Protein AF-A0ABC8L6D2-F1 (afdb_monomer_lite)

Secondary structure (DSSP, 8-state):
-GGGS-TT-EEEE-GGGS-HHIIIIIIIHHHGGGT-EEEE-SS-HHHHH-TTPPPP--PPP-PPPHHHHSS-HHHHHHHHHHHHHHTT--S-SS-EEEEE-GGGS-HHHHHHHHHTTEEEEEGGGHHHHHHHHHTT-HHHHHHTTSSSS--------------

Sequence (163 aa):
MSNNLCEEANIGVDPWCVSVDTANNRWRKAFTKKSQNIIPTTTDLVDEVWKSRPPSEMNPVLVHPLEFDGRSVSKKLTNLRAKLKQESVRVTADSAFLYVDKKKVSSETSEYFKGLGVEVKEYTDVISDVALLASEQLFSSFSSKSEATKDMEIDSDQTDRLC

Organism: Eruca vesicaria subsp. sativa (NCBI:txid29727)

InterPro domains:
  IPR029149 Creatinase/Aminopeptidase P/Spt16, N-terminal [G3DSA:3.40.350.10] (1-50)
  IPR029149 Creatinase/Aminopeptidase P/Spt16, N-terminal [G3DSA:3.40.350.10] (51-90)
  IPR029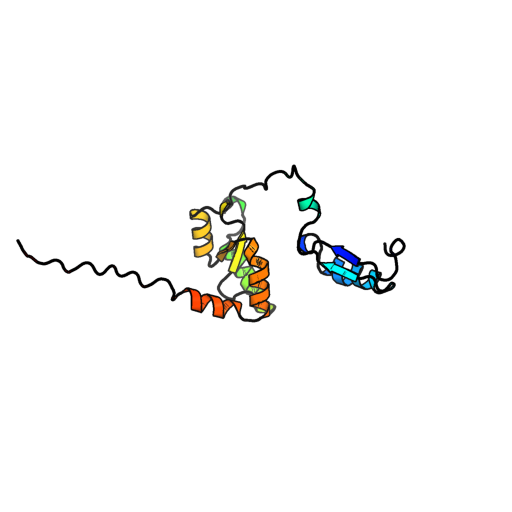149 Creatinase/Aminopeptidase P/Spt16, N-terminal [G3DSA:3.40.350.10] (91-159)
  IPR050422 Xaa-Pro aminopeptidase P [PTHR43763] (1-90)

Structure (mmCIF, N/CA/C/O backbone):
data_AF-A0ABC8L6D2-F1
#
_entry.id   AF-A0ABC8L6D2-F1
#
loop_
_atom_site.group_PDB
_atom_site.id
_atom_site.type_symbol
_atom_site.label_atom_id
_atom_site.label_alt_id
_atom_site.label_comp_id
_atom_site.label_asym_id
_atom_site.label_entity_id
_atom_site.label_seq_id
_atom_site.pdbx_PDB_ins_code
_atom_site.Cartn_x
_atom_site.Cartn_y
_atom_site.Cartn_z
_atom_site.occupancy
_atom_site.B_iso_or_equiv
_atom_site.auth_seq_id
_atom_site.auth_comp_id
_atom_site.auth_asym_id
_atom_site.auth_atom_id
_atom_site.pdbx_PDB_model_num
ATOM 1 N N . MET A 1 1 ? 19.190 -13.299 -17.993 1.00 51.75 1 MET A N 1
ATOM 2 C CA . MET A 1 1 ? 18.146 -12.327 -18.393 1.00 51.75 1 MET A CA 1
ATOM 3 C C . MET A 1 1 ? 18.717 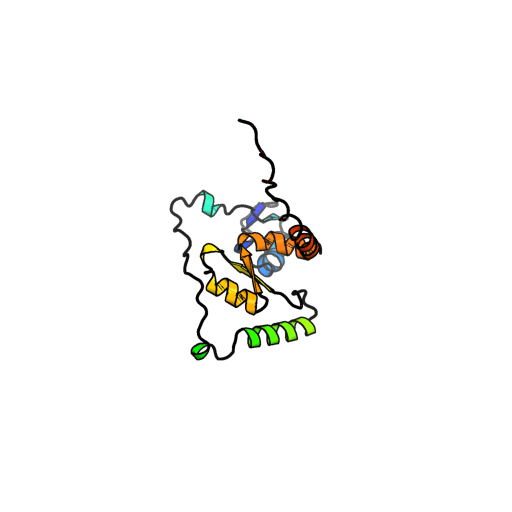-11.101 -19.112 1.00 51.75 1 MET A C 1
ATOM 5 O O . MET A 1 1 ? 18.053 -10.609 -20.002 1.00 51.75 1 MET A O 1
ATOM 9 N N . SER A 1 2 ? 19.942 -10.643 -18.832 1.00 62.34 2 SER A N 1
ATOM 10 C CA . SER A 1 2 ? 20.543 -9.454 -19.475 1.00 62.34 2 SER A CA 1
ATOM 11 C C . SER A 1 2 ? 21.183 -9.687 -20.857 1.00 62.34 2 SER A C 1
ATOM 13 O O . SER A 1 2 ? 21.650 -8.748 -21.500 1.00 62.34 2 SER A O 1
ATOM 15 N N . ASN A 1 3 ? 21.232 -10.927 -21.350 1.00 73.19 3 ASN A N 1
ATOM 16 C CA . ASN A 1 3 ? 21.975 -11.249 -22.576 1.00 73.19 3 ASN A CA 1
ATOM 17 C C . ASN A 1 3 ? 21.267 -10.810 -23.865 1.00 73.19 3 ASN A C 1
ATOM 19 O O . ASN A 1 3 ? 21.949 -10.605 -24.859 1.00 73.19 3 ASN A O 1
ATOM 23 N N . ASN A 1 4 ? 19.950 -10.601 -23.815 1.00 80.12 4 ASN A N 1
ATOM 24 C CA . ASN A 1 4 ? 19.120 -10.311 -24.990 1.00 80.12 4 ASN A CA 1
ATOM 25 C C . ASN A 1 4 ? 18.883 -8.810 -25.224 1.00 80.12 4 ASN A C 1
ATOM 27 O O . ASN A 1 4 ? 18.165 -8.443 -26.145 1.00 80.12 4 ASN A O 1
ATOM 31 N N . LEU A 1 5 ? 19.431 -7.951 -24.365 1.00 80.44 5 LEU A N 1
ATOM 32 C CA . LEU A 1 5 ? 19.230 -6.506 -24.402 1.00 80.44 5 LEU A CA 1
ATOM 33 C C . LEU A 1 5 ? 20.533 -5.807 -24.801 1.00 80.44 5 LEU A C 1
ATOM 35 O O . LEU A 1 5 ? 21.615 -6.233 -24.372 1.00 80.44 5 LEU A O 1
ATOM 39 N N . CYS A 1 6 ? 20.404 -4.735 -25.587 1.00 76.88 6 CYS A N 1
ATOM 40 C CA . CYS A 1 6 ? 21.510 -3.856 -25.963 1.00 76.88 6 CYS A CA 1
ATOM 41 C C . CYS A 1 6 ? 22.143 -3.189 -24.737 1.00 76.88 6 CYS A C 1
ATOM 43 O O . CYS A 1 6 ? 21.520 -3.070 -23.676 1.00 76.88 6 CYS A O 1
ATOM 45 N N . GLU A 1 7 ? 23.391 -2.763 -24.891 1.00 78.69 7 GLU A N 1
ATOM 46 C CA . GLU A 1 7 ? 24.059 -1.904 -23.915 1.00 78.69 7 GLU A CA 1
ATOM 47 C C . GLU A 1 7 ? 23.257 -0.600 -23.764 1.00 78.69 7 GLU A C 1
ATOM 49 O O . GLU A 1 7 ? 22.666 -0.122 -24.731 1.00 78.69 7 GLU A O 1
ATOM 54 N N . GLU A 1 8 ? 23.137 -0.104 -22.529 1.00 82.00 8 GLU A N 1
ATOM 55 C CA . GLU A 1 8 ? 22.359 1.105 -22.181 1.00 82.00 8 GLU A CA 1
ATOM 56 C C . GLU A 1 8 ? 20.832 1.039 -22.396 1.00 82.00 8 GLU A C 1
ATOM 58 O O . GLU A 1 8 ? 20.139 2.053 -22.312 1.00 82.00 8 GLU A O 1
ATOM 63 N N . ALA A 1 9 ? 20.259 -0.150 -22.610 1.00 85.88 9 ALA A N 1
ATOM 64 C CA . ALA A 1 9 ? 18.811 -0.293 -22.763 1.00 85.88 9 ALA A CA 1
ATOM 65 C C . ALA A 1 9 ? 18.026 0.164 -21.515 1.00 85.88 9 ALA A C 1
ATOM 67 O O . ALA A 1 9 ? 18.386 -0.157 -20.376 1.00 85.88 9 ALA A O 1
ATOM 68 N N . ASN A 1 10 ? 16.906 0.852 -21.757 1.00 87.81 10 ASN A N 1
ATOM 69 C CA . ASN A 1 10 ? 15.951 1.272 -20.736 1.00 87.81 10 ASN A CA 1
ATOM 70 C C . ASN A 1 10 ? 14.877 0.199 -20.534 1.00 87.81 10 ASN A C 1
ATOM 72 O O . ASN A 1 10 ? 14.219 -0.227 -21.482 1.00 87.81 10 ASN A O 1
ATOM 76 N N . ILE A 1 11 ? 14.687 -0.219 -19.287 1.00 87.00 11 ILE A N 1
ATOM 77 C CA . ILE A 1 11 ? 13.745 -1.262 -18.889 1.00 87.00 11 ILE A CA 1
ATOM 78 C C . ILE A 1 11 ? 12.698 -0.611 -17.987 1.00 87.00 11 ILE A C 1
ATOM 80 O O . ILE A 1 11 ? 12.989 -0.287 -16.835 1.00 87.00 11 ILE A O 1
ATOM 84 N N . GLY A 1 12 ? 11.496 -0.400 -18.524 1.00 87.56 12 GLY A N 1
ATOM 85 C CA . GLY A 1 12 ? 10.347 0.093 -17.766 1.00 87.56 12 GLY A CA 1
ATOM 86 C C . GLY A 1 12 ? 9.798 -0.986 -16.835 1.00 87.56 12 GLY A C 1
ATOM 87 O O . GLY A 1 12 ? 9.628 -2.132 -17.253 1.00 87.56 12 GLY A O 1
ATOM 88 N N . VAL A 1 13 ? 9.544 -0.637 -15.577 1.00 87.75 13 VAL A N 1
ATOM 89 C CA . VAL A 1 13 ? 9.004 -1.551 -14.563 1.00 87.75 13 VAL A CA 1
ATOM 90 C C . VAL A 1 13 ? 7.927 -0.836 -13.763 1.00 87.75 13 VAL A C 1
ATOM 92 O O . VAL A 1 13 ? 8.199 0.239 -13.229 1.00 87.75 13 VAL A O 1
ATOM 95 N N . ASP A 1 14 ? 6.768 -1.477 -13.599 1.00 87.88 14 ASP A N 1
ATOM 96 C CA . ASP A 1 14 ? 5.760 -1.034 -12.636 1.00 87.88 14 ASP A CA 1
ATOM 97 C C . ASP A 1 14 ? 6.254 -1.260 -11.189 1.00 87.88 14 ASP A C 1
ATOM 99 O O . ASP A 1 14 ? 6.444 -2.414 -10.774 1.00 87.88 14 ASP A O 1
ATOM 103 N N . PRO A 1 15 ? 6.464 -0.187 -10.401 1.00 85.75 15 PRO A N 1
ATOM 104 C CA . PRO A 1 15 ? 6.915 -0.288 -9.017 1.00 85.75 15 PRO A CA 1
ATOM 105 C C . PRO A 1 15 ? 5.924 -1.001 -8.092 1.00 85.75 15 PRO A C 1
ATOM 107 O O . PRO A 1 15 ? 6.347 -1.551 -7.076 1.00 85.75 15 PRO A O 1
ATOM 110 N N . TRP A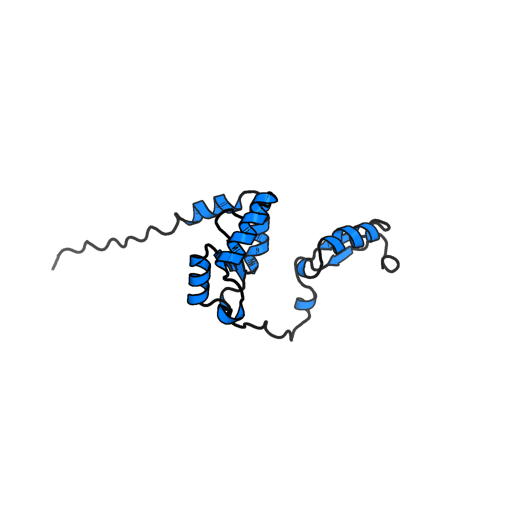 1 16 ? 4.628 -1.011 -8.419 1.00 85.50 16 TRP A N 1
ATOM 111 C CA . TRP A 1 16 ? 3.600 -1.653 -7.594 1.00 85.50 16 TRP A CA 1
ATOM 112 C C . TRP A 1 16 ? 3.615 -3.178 -7.703 1.00 85.50 16 TRP A C 1
ATOM 114 O O . TRP A 1 16 ? 3.216 -3.870 -6.766 1.00 85.50 16 TRP A O 1
ATOM 124 N N . CYS A 1 17 ? 4.122 -3.712 -8.814 1.00 85.81 17 CYS A N 1
ATOM 125 C CA . CYS A 1 17 ? 4.145 -5.147 -9.090 1.00 85.81 17 CYS A CA 1
ATOM 126 C C . CYS A 1 17 ? 5.472 -5.833 -8.727 1.00 85.81 17 CYS A C 1
ATOM 128 O O . CYS A 1 17 ? 5.614 -7.045 -8.915 1.00 85.81 17 CYS A O 1
ATOM 130 N N . VAL A 1 18 ? 6.467 -5.094 -8.220 1.00 87.12 18 VAL A N 1
ATOM 131 C CA . VAL A 1 18 ? 7.818 -5.624 -7.984 1.00 87.12 18 VAL A CA 1
ATOM 132 C C . VAL A 1 18 ? 8.313 -5.306 -6.579 1.00 87.12 18 VAL A C 1
ATOM 134 O O . VAL A 1 18 ? 8.323 -4.164 -6.134 1.00 87.12 18 VAL A O 1
ATOM 137 N N . SER A 1 19 ? 8.812 -6.330 -5.881 1.00 88.88 19 SER A N 1
ATOM 138 C CA . SER A 1 19 ? 9.440 -6.138 -4.571 1.00 88.88 19 SER A CA 1
ATOM 139 C C . SER A 1 19 ? 10.729 -5.312 -4.657 1.00 88.88 19 SER A C 1
ATOM 141 O O . SER A 1 19 ? 11.551 -5.485 -5.564 1.00 88.88 19 SER A O 1
ATOM 143 N N . VAL A 1 20 ? 10.954 -4.479 -3.638 1.00 87.56 20 VAL A N 1
ATOM 144 C CA . VAL A 1 20 ? 12.165 -3.652 -3.503 1.00 87.56 20 VAL A CA 1
ATOM 145 C C . VAL A 1 20 ? 13.437 -4.503 -3.546 1.00 87.56 20 VAL A C 1
ATOM 147 O O . VAL A 1 20 ? 14.414 -4.121 -4.189 1.00 87.56 20 VAL A O 1
ATOM 150 N N . ASP A 1 21 ? 13.422 -5.678 -2.911 1.00 87.75 21 ASP A N 1
ATOM 151 C CA . ASP A 1 21 ? 14.558 -6.601 -2.925 1.00 87.75 21 ASP A CA 1
ATOM 152 C C . ASP A 1 21 ? 14.867 -7.099 -4.342 1.00 87.75 21 ASP A C 1
ATOM 154 O O . ASP A 1 21 ? 16.006 -7.020 -4.798 1.00 87.75 21 ASP A O 1
ATOM 158 N N . THR A 1 22 ? 13.853 -7.527 -5.096 1.00 88.19 22 THR A N 1
ATOM 159 C CA . THR A 1 22 ? 14.065 -8.001 -6.469 1.00 88.19 22 THR A CA 1
ATOM 160 C C . THR A 1 22 ? 14.610 -6.884 -7.360 1.00 88.19 22 THR A C 1
ATOM 162 O O . THR A 1 22 ? 15.617 -7.083 -8.048 1.00 88.19 22 THR A O 1
ATOM 165 N N . ALA A 1 23 ? 14.007 -5.695 -7.309 1.00 85.94 23 ALA A N 1
ATOM 166 C CA . ALA A 1 23 ? 14.444 -4.557 -8.110 1.00 85.9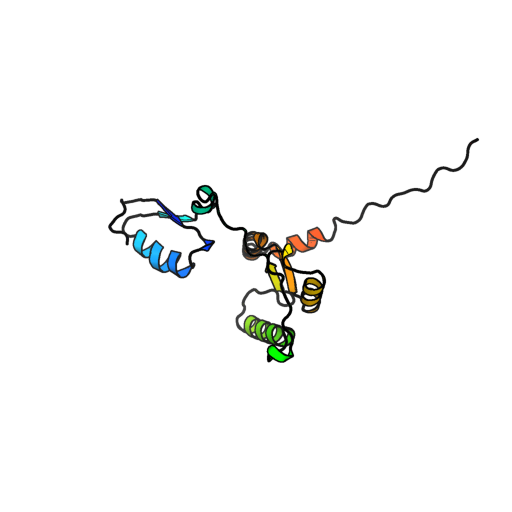4 23 ALA A CA 1
ATOM 167 C C . ALA A 1 23 ? 15.893 -4.144 -7.781 1.00 85.94 23 ALA A C 1
ATOM 169 O O . ALA A 1 23 ? 16.726 -3.986 -8.679 1.00 85.94 23 ALA A O 1
ATOM 170 N N . ASN A 1 24 ? 16.229 -4.029 -6.493 1.00 84.88 24 ASN A N 1
ATOM 171 C CA . ASN A 1 24 ? 17.520 -3.500 -6.054 1.00 84.88 24 ASN A CA 1
ATOM 172 C C . ASN A 1 24 ? 18.626 -4.564 -6.009 1.00 84.88 24 ASN A C 1
ATOM 174 O O . ASN A 1 24 ? 19.739 -4.323 -6.478 1.00 84.88 24 ASN A O 1
ATOM 178 N N . ASN A 1 25 ? 18.357 -5.742 -5.448 1.00 85.06 25 ASN A N 1
ATOM 179 C CA . ASN A 1 25 ? 19.378 -6.765 -5.237 1.00 85.06 25 ASN A CA 1
ATOM 180 C C . ASN A 1 25 ? 19.562 -7.690 -6.429 1.00 85.06 25 ASN A C 1
ATOM 182 O O . ASN A 1 25 ? 20.690 -8.116 -6.679 1.00 85.06 25 ASN A O 1
ATOM 186 N N . ARG A 1 26 ? 18.500 -7.995 -7.176 1.00 85.56 26 ARG A N 1
ATOM 187 C CA . ARG A 1 26 ? 18.593 -8.919 -8.308 1.00 85.56 26 ARG A CA 1
ATOM 188 C C . ARG A 1 26 ? 18.789 -8.175 -9.617 1.00 85.56 26 ARG A C 1
ATOM 190 O O . ARG A 1 26 ? 19.735 -8.463 -10.347 1.00 85.56 26 ARG A O 1
ATOM 197 N N . TRP A 1 27 ? 17.905 -7.234 -9.922 1.00 87.12 27 TRP A N 1
ATOM 198 C CA . TRP A 1 27 ? 17.874 -6.606 -11.239 1.00 87.12 27 TRP A CA 1
ATOM 199 C C . TRP A 1 27 ? 18.935 -5.534 -11.384 1.00 87.12 27 TRP A C 1
ATOM 201 O O . TRP A 1 27 ? 19.749 -5.643 -12.298 1.00 87.12 27 TRP A O 1
ATOM 211 N N . ARG A 1 28 ? 19.017 -4.569 -10.459 1.00 84.31 28 ARG A N 1
ATOM 212 C CA . ARG A 1 28 ? 20.027 -3.507 -10.555 1.00 84.31 28 ARG A CA 1
ATOM 213 C C . ARG A 1 28 ? 21.436 -4.097 -10.681 1.00 84.31 28 ARG A C 1
ATOM 215 O O . ARG A 1 28 ? 22.125 -3.780 -11.639 1.00 84.31 28 ARG A O 1
ATOM 222 N N . LYS A 1 29 ? 21.811 -5.071 -9.840 1.00 84.19 29 LYS A N 1
ATOM 223 C CA . LYS A 1 29 ? 23.120 -5.760 -9.930 1.00 84.19 29 LYS A CA 1
ATOM 224 C C . LYS A 1 29 ? 23.340 -6.509 -11.252 1.00 84.19 29 LYS A C 1
ATOM 226 O O . LYS A 1 29 ? 24.462 -6.549 -11.754 1.00 84.19 29 LYS A O 1
ATOM 231 N N . ALA A 1 30 ? 22.303 -7.135 -11.808 1.00 83.94 30 ALA A N 1
ATOM 232 C CA . ALA A 1 30 ? 22.409 -7.874 -13.067 1.00 83.94 30 ALA A CA 1
ATOM 233 C C . ALA A 1 30 ? 22.550 -6.949 -14.287 1.00 83.94 30 ALA A C 1
ATOM 235 O O . ALA A 1 30 ? 23.234 -7.312 -15.246 1.00 83.94 30 ALA A O 1
ATOM 236 N N . PHE A 1 31 ? 21.928 -5.772 -14.234 1.00 82.00 31 PHE A N 1
ATOM 237 C CA . PHE A 1 31 ? 21.864 -4.804 -15.326 1.00 82.00 31 PHE A CA 1
ATOM 238 C C . PHE A 1 31 ? 23.005 -3.771 -15.297 1.00 82.00 31 PHE A C 1
ATOM 240 O O . PHE A 1 31 ? 23.433 -3.320 -16.359 1.00 82.00 31 PHE A O 1
ATOM 247 N N . THR A 1 32 ? 23.632 -3.518 -14.137 1.00 79.31 32 THR A N 1
ATOM 248 C CA . THR A 1 32 ? 24.861 -2.700 -14.038 1.00 79.31 32 THR A CA 1
ATOM 249 C C . THR A 1 32 ? 26.010 -3.249 -14.892 1.00 79.31 32 THR A C 1
ATOM 251 O O . THR A 1 32 ? 26.819 -2.480 -15.393 1.00 79.31 32 THR A O 1
ATOM 254 N N . LYS A 1 33 ? 26.069 -4.569 -15.129 1.00 79.19 33 LYS A N 1
ATOM 255 C CA . LYS A 1 33 ? 27.121 -5.199 -15.953 1.00 79.19 33 LYS A CA 1
ATOM 256 C C . LYS A 1 33 ? 27.122 -4.755 -17.421 1.00 79.19 33 LYS A C 1
ATOM 258 O O . LYS A 1 33 ? 28.128 -4.944 -18.090 1.00 79.19 33 LYS A O 1
ATOM 263 N N . LYS A 1 34 ? 26.002 -4.225 -17.920 1.00 80.62 34 LYS A N 1
ATOM 264 C CA . LYS A 1 34 ? 25.819 -3.767 -19.308 1.00 80.62 34 LYS A CA 1
ATOM 265 C C . LYS A 1 34 ? 25.358 -2.304 -19.386 1.00 80.62 34 LYS A C 1
ATOM 267 O O . LYS A 1 34 ? 24.771 -1.900 -20.388 1.00 80.62 34 LYS A O 1
ATOM 272 N N . SER A 1 35 ? 25.539 -1.547 -18.300 1.00 80.12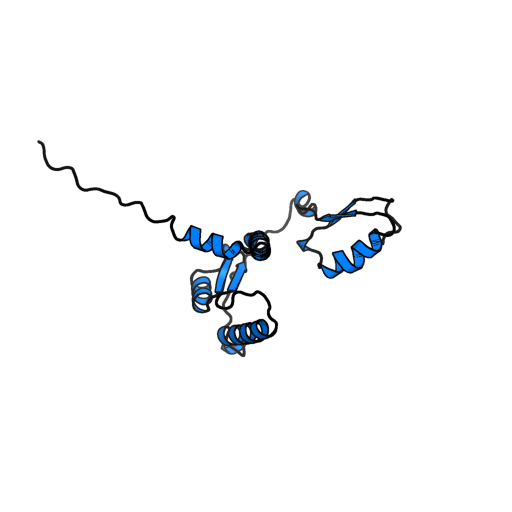 35 SER A N 1
ATOM 273 C CA . SER A 1 35 ? 25.055 -0.164 -18.165 1.00 80.12 35 SER A CA 1
ATOM 274 C C . SER A 1 35 ? 23.553 0.005 -18.448 1.00 80.12 35 SER A C 1
ATOM 276 O O . SER A 1 35 ? 23.117 1.055 -18.898 1.00 80.12 35 SER A O 1
ATOM 278 N N . GLN A 1 36 ? 22.747 -1.033 -18.210 1.00 82.56 36 GLN A N 1
ATOM 279 C CA . GLN A 1 36 ? 21.308 -1.022 -18.485 1.00 82.56 36 GLN A CA 1
ATOM 280 C C . GLN A 1 36 ? 20.540 -0.336 -17.350 1.00 82.56 36 GLN A C 1
ATOM 282 O O . GLN A 1 36 ? 20.827 -0.559 -16.169 1.00 82.56 36 GLN A O 1
ATOM 287 N N . ASN A 1 37 ? 19.536 0.463 -17.712 1.00 83.00 37 ASN A N 1
ATOM 288 C CA . ASN A 1 37 ? 18.803 1.323 -16.787 1.00 83.00 37 ASN A CA 1
ATOM 289 C C . ASN A 1 37 ? 17.416 0.754 -16.489 1.00 83.00 37 ASN A C 1
ATOM 291 O O . ASN A 1 37 ? 16.627 0.502 -17.396 1.00 83.00 37 ASN A O 1
ATOM 295 N N . ILE A 1 38 ? 17.096 0.589 -15.205 1.00 85.50 38 ILE A N 1
ATOM 296 C CA . ILE A 1 38 ? 15.739 0.257 -14.760 1.00 85.50 38 ILE A CA 1
ATOM 297 C C . ILE A 1 38 ? 15.024 1.564 -14.450 1.00 85.50 38 ILE A C 1
ATOM 299 O O . ILE A 1 38 ? 15.456 2.302 -13.562 1.00 85.50 38 ILE A O 1
ATOM 303 N N . ILE A 1 39 ? 13.934 1.824 -15.161 1.00 86.69 39 ILE A N 1
ATOM 304 C CA . ILE A 1 39 ? 13.136 3.034 -15.009 1.00 86.69 39 ILE A CA 1
ATOM 305 C C . ILE A 1 39 ? 11.797 2.644 -14.374 1.00 86.69 39 ILE A C 1
ATOM 307 O O . ILE A 1 39 ? 11.062 1.850 -14.967 1.00 86.69 39 ILE A O 1
ATOM 311 N N . PRO A 1 40 ? 11.464 3.169 -13.181 1.00 84.50 40 PRO A N 1
ATOM 312 C CA . PRO A 1 40 ? 10.127 3.009 -12.633 1.00 84.50 40 PRO A CA 1
ATOM 313 C C . PRO A 1 40 ? 9.134 3.770 -13.515 1.00 84.50 40 PRO A C 1
ATOM 315 O O . PRO A 1 40 ? 9.299 4.967 -13.757 1.00 84.50 40 PRO A O 1
ATOM 318 N N . THR A 1 41 ? 8.118 3.078 -14.017 1.00 83.25 41 THR A N 1
ATOM 319 C CA . THR A 1 41 ? 7.048 3.697 -14.804 1.00 83.25 41 THR A CA 1
ATOM 320 C C . THR A 1 41 ? 6.024 4.340 -13.882 1.00 83.25 41 THR A C 1
ATOM 322 O O . THR A 1 41 ? 5.626 3.755 -12.878 1.00 83.25 41 THR A O 1
ATOM 325 N N . THR A 1 42 ? 5.588 5.552 -14.222 1.00 79.44 42 THR A N 1
ATOM 326 C CA . THR A 1 42 ? 4.553 6.265 -13.458 1.00 79.44 42 THR A CA 1
ATOM 327 C C . THR A 1 42 ? 3.137 5.826 -13.822 1.00 79.44 42 THR A C 1
ATOM 329 O O . THR A 1 42 ? 2.234 5.986 -13.008 1.00 79.44 42 THR A O 1
ATOM 332 N N . THR A 1 43 ? 2.940 5.297 -15.032 1.00 80.69 43 THR A N 1
ATOM 333 C CA . THR A 1 43 ? 1.666 4.759 -15.522 1.00 80.69 43 THR A CA 1
ATOM 334 C C . THR A 1 43 ? 1.807 3.269 -15.817 1.00 80.69 43 THR A C 1
ATOM 336 O O . THR A 1 43 ? 2.872 2.813 -16.246 1.00 80.69 43 THR A O 1
ATOM 339 N N . ASP A 1 44 ? 0.743 2.504 -15.566 1.00 83.00 44 ASP A N 1
ATOM 340 C CA . ASP A 1 44 ? 0.667 1.113 -16.007 1.00 83.00 44 ASP A CA 1
ATOM 341 C C . ASP A 1 44 ? 0.368 1.089 -17.512 1.00 83.00 44 ASP A C 1
ATOM 343 O O . ASP A 1 44 ? -0.723 1.435 -17.967 1.00 83.00 44 ASP A O 1
ATOM 347 N N . LEU A 1 45 ? 1.366 0.686 -18.295 1.00 85.81 45 LEU A N 1
ATOM 348 C CA . LEU A 1 45 ? 1.273 0.620 -19.753 1.00 85.81 45 LEU A CA 1
ATOM 349 C C . LEU A 1 45 ? 0.280 -0.449 -20.229 1.00 85.81 45 LEU A C 1
ATOM 351 O O . LEU A 1 45 ? -0.229 -0.364 -21.346 1.00 85.81 45 LEU A O 1
ATOM 355 N N . VAL A 1 46 ? 0.008 -1.468 -19.410 1.00 84.44 46 VAL A N 1
ATOM 356 C CA . VAL A 1 46 ? -0.972 -2.509 -19.735 1.00 84.44 46 VAL A CA 1
ATOM 357 C C . VAL A 1 46 ? -2.379 -1.928 -19.671 1.00 84.44 46 VAL A C 1
ATOM 359 O O . VAL A 1 46 ? -3.197 -2.209 -20.548 1.00 84.44 46 VAL A O 1
ATOM 362 N N . ASP A 1 47 ? -2.644 -1.064 -18.694 1.00 84.56 47 ASP A N 1
ATOM 363 C CA . ASP A 1 47 ? -3.943 -0.414 -18.530 1.00 84.56 47 ASP A CA 1
ATOM 364 C C . ASP A 1 47 ? -4.309 0.487 -19.714 1.00 84.56 47 ASP A C 1
ATOM 366 O O . ASP A 1 47 ? -5.478 0.550 -20.097 1.00 84.56 47 ASP A O 1
ATOM 370 N N . GLU A 1 48 ? -3.325 1.122 -20.357 1.00 85.38 48 GLU A N 1
ATOM 371 C CA . GLU A 1 48 ? -3.552 1.962 -21.543 1.00 85.38 48 GLU A CA 1
ATOM 372 C C . GLU A 1 48 ? -4.084 1.163 -22.743 1.00 85.38 48 GLU A C 1
ATOM 374 O O . GLU A 1 48 ? -4.887 1.660 -23.539 1.00 85.38 48 GLU A O 1
ATOM 379 N N . VAL A 1 49 ? -3.656 -0.093 -22.881 1.00 90.19 49 VAL A N 1
ATOM 380 C CA . VAL A 1 49 ? -4.053 -0.960 -23.998 1.00 90.19 49 VAL A CA 1
ATOM 381 C C . VAL A 1 49 ? -5.218 -1.890 -23.645 1.00 90.19 49 VAL A C 1
ATOM 383 O O . VAL A 1 49 ? -5.888 -2.410 -24.545 1.00 90.19 49 VAL A O 1
ATOM 386 N N . TRP A 1 50 ? -5.517 -2.082 -22.357 1.00 87.25 50 TRP A N 1
ATOM 387 C CA . TRP A 1 50 ? -6.531 -3.021 -21.878 1.00 87.25 50 TRP A CA 1
ATOM 388 C C . TRP A 1 50 ? -7.941 -2.415 -21.822 1.00 87.25 50 TRP A C 1
ATOM 390 O O . TRP A 1 50 ? -8.510 -2.129 -20.771 1.00 87.25 50 TRP A O 1
ATOM 400 N N . LYS A 1 51 ? -8.572 -2.312 -22.994 1.00 87.19 51 LYS A N 1
ATOM 401 C CA . LYS A 1 51 ? -9.906 -1.698 -23.166 1.00 87.19 51 LYS A CA 1
ATOM 402 C C . LYS A 1 51 ? -11.063 -2.410 -22.449 1.00 87.19 51 LYS A C 1
ATOM 404 O O . LYS A 1 51 ? -12.088 -1.789 -22.199 1.00 87.19 51 LYS A O 1
ATOM 409 N N . SER A 1 52 ? -10.935 -3.706 -22.158 1.00 89.88 52 SER A N 1
ATOM 410 C CA . SER A 1 52 ? -11.986 -4.538 -21.548 1.00 89.88 52 SER A CA 1
ATOM 411 C C . SER A 1 52 ? -11.603 -5.042 -20.152 1.00 89.88 52 SER A C 1
ATOM 413 O O . SER A 1 52 ? -11.895 -6.190 -19.804 1.00 89.88 52 SER A O 1
ATOM 415 N N . ARG A 1 53 ? -10.887 -4.223 -19.374 1.00 88.25 53 ARG A N 1
ATOM 416 C CA . ARG A 1 53 ? -10.511 -4.558 -17.999 1.00 88.25 53 ARG A CA 1
ATOM 417 C C . ARG A 1 53 ? -11.772 -4.686 -17.126 1.00 88.25 53 ARG A C 1
ATOM 419 O O . ARG A 1 53 ? -12.579 -3.755 -17.105 1.00 88.25 53 ARG A O 1
ATOM 426 N N . PRO A 1 54 ? -11.968 -5.808 -16.409 1.00 88.44 54 PRO A N 1
ATOM 427 C CA . PRO A 1 54 ? -13.069 -5.937 -15.464 1.00 88.44 54 PRO A CA 1
ATOM 428 C C . PRO A 1 54 ? -12.981 -4.866 -14.368 1.00 88.44 54 PRO A C 1
ATOM 430 O O . PRO A 1 54 ? -11.872 -4.515 -13.954 1.00 88.44 54 PRO A O 1
ATOM 433 N N . PRO A 1 55 ? -14.118 -4.355 -13.870 1.00 82.88 55 PRO A N 1
ATOM 434 C CA . PRO A 1 55 ? -14.101 -3.439 -12.742 1.00 82.88 55 PRO A CA 1
ATOM 435 C C . PRO A 1 55 ? -13.528 -4.140 -11.508 1.00 82.88 55 PRO A C 1
ATOM 437 O O . PRO A 1 55 ? -13.771 -5.327 -11.283 1.00 82.88 55 PRO A O 1
ATOM 440 N N . SER A 1 56 ? -12.785 -3.393 -10.695 1.00 80.44 56 SER A N 1
ATOM 441 C CA . SER A 1 56 ? -12.270 -3.893 -9.423 1.00 80.44 56 SER A CA 1
ATOM 442 C C . SER A 1 56 ? -13.407 -4.398 -8.536 1.00 80.44 56 SER A C 1
ATOM 444 O O . SER A 1 56 ? -14.441 -3.742 -8.404 1.00 80.44 56 SER A O 1
ATOM 446 N N . GLU A 1 57 ? -13.200 -5.538 -7.879 1.00 79.19 57 GLU A N 1
ATOM 447 C CA . GLU A 1 57 ? -14.177 -6.074 -6.934 1.00 79.19 57 GLU A CA 1
ATOM 448 C C . GLU A 1 57 ? -14.304 -5.152 -5.709 1.00 79.19 57 GLU A C 1
ATOM 450 O O . GLU A 1 57 ? -13.365 -4.958 -4.925 1.00 79.19 57 GLU A O 1
ATOM 455 N N . MET A 1 58 ? -15.489 -4.567 -5.544 1.00 76.44 58 MET A N 1
ATOM 456 C CA . MET A 1 58 ? -15.834 -3.626 -4.473 1.00 76.44 58 MET A CA 1
ATOM 457 C C . MET A 1 58 ? -16.597 -4.327 -3.349 1.00 76.44 58 MET A C 1
ATOM 459 O O . MET A 1 58 ? -17.690 -3.912 -2.972 1.00 76.44 58 MET A O 1
ATOM 463 N N . ASN A 1 59 ? -16.031 -5.413 -2.822 1.00 83.44 59 ASN A N 1
ATOM 464 C CA . ASN A 1 59 ? -16.633 -6.107 -1.687 1.00 83.44 59 ASN A CA 1
ATOM 465 C C . ASN A 1 59 ? -16.516 -5.240 -0.418 1.00 83.44 59 ASN A C 1
ATOM 467 O O . ASN A 1 59 ? -15.434 -4.694 -0.164 1.00 83.44 59 ASN A O 1
ATOM 471 N N . PRO A 1 60 ? -17.599 -5.094 0.367 1.00 84.25 60 PRO A N 1
ATOM 472 C CA . PRO A 1 60 ? -17.579 -4.289 1.578 1.00 84.25 60 PRO A CA 1
ATOM 473 C C . PRO A 1 60 ? -16.667 -4.917 2.632 1.00 84.25 60 PRO A C 1
ATOM 475 O O . PRO A 1 60 ? -16.558 -6.140 2.749 1.00 84.25 60 PRO A O 1
ATOM 478 N N . VAL A 1 61 ? -16.025 -4.065 3.422 1.00 85.38 61 VAL A N 1
ATOM 479 C CA . VAL A 1 61 ? -15.242 -4.491 4.580 1.00 85.38 61 VAL A CA 1
ATOM 480 C C . VAL A 1 61 ? -16.209 -4.918 5.679 1.00 85.38 61 VAL A C 1
ATOM 482 O O . VAL A 1 61 ? -17.064 -4.141 6.095 1.00 85.38 61 VAL A O 1
ATOM 485 N N . LEU A 1 62 ? -16.059 -6.155 6.150 1.00 82.94 62 LEU A N 1
ATOM 486 C CA . LEU A 1 62 ? -16.848 -6.716 7.243 1.00 82.94 62 LEU A CA 1
ATOM 487 C C . LEU A 1 62 ? -15.945 -6.963 8.450 1.00 82.94 62 LEU A C 1
ATOM 489 O O . LEU A 1 62 ? -14.871 -7.556 8.323 1.00 82.94 62 LEU A O 1
ATOM 493 N N . VAL A 1 63 ? -16.387 -6.521 9.628 1.00 82.69 63 VAL A N 1
ATOM 494 C CA . VAL A 1 63 ? -15.715 -6.850 10.889 1.00 82.69 63 VAL A CA 1
ATOM 495 C C . VAL A 1 63 ? -16.004 -8.310 11.212 1.00 82.69 63 VAL A C 1
ATOM 497 O O . VAL A 1 63 ? -17.158 -8.720 11.322 1.00 82.69 63 VAL A O 1
ATOM 500 N N . HIS A 1 64 ? -14.947 -9.102 11.358 1.00 83.44 64 HIS A N 1
ATOM 501 C CA . HIS A 1 64 ? -15.096 -10.513 11.668 1.00 83.44 64 HIS A CA 1
ATOM 502 C C . HIS A 1 64 ? -15.473 -10.705 13.152 1.00 83.44 64 HIS A C 1
ATOM 504 O O . HIS A 1 64 ? -14.850 -10.082 14.021 1.00 83.44 64 HIS A O 1
ATOM 510 N N . PRO A 1 65 ? -16.489 -11.529 13.479 1.00 81.94 65 PRO A N 1
ATOM 511 C CA . PRO A 1 65 ? -16.899 -11.736 14.864 1.00 81.94 65 PRO A CA 1
ATOM 512 C C . PRO A 1 65 ? -15.800 -12.375 15.719 1.00 81.94 65 PRO A C 1
ATOM 514 O O . PRO A 1 65 ? -15.064 -13.258 15.274 1.00 81.94 65 PRO A O 1
ATOM 517 N N . LEU A 1 66 ? -15.744 -11.989 16.999 1.00 80.75 66 LEU A N 1
ATOM 518 C CA . LEU A 1 66 ? -14.737 -12.489 17.946 1.00 80.75 66 LEU A CA 1
ATOM 519 C C . LEU A 1 66 ? -14.780 -14.011 18.145 1.00 80.75 66 LEU A C 1
ATOM 521 O O . LEU A 1 66 ? -13.746 -14.604 18.451 1.00 80.75 66 LEU A O 1
ATOM 525 N N . GLU A 1 67 ? -15.946 -14.627 17.947 1.00 83.38 67 GLU A N 1
ATOM 526 C CA . GLU A 1 67 ? -16.176 -16.075 18.054 1.00 83.38 67 GLU A CA 1
ATOM 527 C C . GLU A 1 67 ? -15.262 -16.885 17.128 1.00 83.38 67 GLU A C 1
ATOM 529 O O . GLU A 1 67 ? -14.864 -17.999 17.464 1.00 83.38 67 GLU A O 1
ATOM 534 N N . PHE A 1 68 ? -14.863 -16.294 16.002 1.00 80.06 68 PHE A N 1
ATOM 535 C CA . PHE A 1 68 ? -14.022 -16.932 14.995 1.00 80.06 68 PHE A CA 1
ATOM 536 C C . PHE A 1 68 ? -12.579 -16.402 14.985 1.00 80.06 68 PHE A C 1
ATOM 538 O O . PHE A 1 68 ? -11.728 -16.939 14.280 1.00 80.06 68 PHE A O 1
ATOM 545 N N . ASP A 1 69 ? -12.280 -15.363 15.770 1.00 74.12 69 ASP A N 1
ATOM 546 C CA . ASP A 1 69 ? -11.044 -14.583 15.636 1.00 74.12 69 ASP A CA 1
ATOM 547 C C . ASP A 1 69 ? -9.948 -14.920 16.654 1.00 74.12 69 ASP A C 1
ATOM 549 O O . ASP A 1 69 ? -8.813 -14.444 16.528 1.00 74.12 69 ASP A O 1
ATOM 553 N N . GLY A 1 70 ? -10.252 -15.732 17.671 1.00 80.94 70 GLY A N 1
ATOM 554 C CA . GLY A 1 70 ? -9.325 -16.219 18.705 1.00 80.94 70 GLY A CA 1
ATOM 555 C C . GLY A 1 70 ? -8.718 -15.142 19.625 1.00 80.94 70 GLY A C 1
ATOM 556 O O . GLY A 1 70 ? -8.333 -15.436 20.758 1.00 80.94 70 GLY A O 1
ATOM 557 N N . ARG A 1 71 ? -8.611 -13.886 19.172 1.00 78.44 71 ARG A N 1
ATOM 558 C CA . ARG A 1 71 ? -8.142 -12.697 19.899 1.00 78.44 71 ARG A CA 1
ATOM 559 C C . ARG A 1 71 ? -8.751 -11.436 19.289 1.00 78.44 71 ARG A C 1
ATOM 561 O O . ARG A 1 71 ? -8.787 -11.299 18.070 1.00 78.44 71 ARG A O 1
ATOM 568 N N . SER A 1 72 ? -9.100 -10.469 20.137 1.00 83.69 72 SER A N 1
ATOM 569 C CA . SER A 1 72 ? -9.616 -9.170 19.694 1.00 83.69 72 SER A CA 1
ATOM 570 C C . SER A 1 72 ? -8.581 -8.321 18.949 1.00 83.69 72 SER A C 1
ATOM 572 O O . SER A 1 72 ? -7.370 -8.428 19.181 1.00 83.69 72 SER A O 1
ATOM 574 N N . VAL A 1 73 ? -9.074 -7.421 18.091 1.00 82.75 73 VAL A N 1
ATOM 575 C CA . VAL A 1 73 ? -8.256 -6.453 17.341 1.00 82.75 73 VAL A CA 1
ATOM 576 C C . VAL A 1 73 ? -7.439 -5.573 18.287 1.00 82.75 73 VAL A C 1
ATOM 578 O O . VAL A 1 73 ? -6.235 -5.425 18.087 1.00 82.75 73 VAL A O 1
ATOM 581 N N . SER A 1 74 ? -8.033 -5.090 19.384 1.00 80.25 74 SER A N 1
ATOM 582 C CA . SER A 1 74 ? -7.324 -4.301 20.401 1.00 80.25 74 SER A CA 1
ATOM 583 C C . SER A 1 74 ? -6.119 -5.057 20.968 1.00 80.25 74 SER A C 1
ATOM 585 O O . SER A 1 74 ? -5.038 -4.494 21.101 1.00 80.25 74 SER A O 1
ATOM 587 N N . LYS A 1 75 ? -6.256 -6.365 21.235 1.00 83.00 75 LYS A N 1
ATOM 588 C CA . LYS A 1 75 ? -5.155 -7.189 21.758 1.00 83.00 75 LYS A CA 1
ATOM 589 C C . LYS A 1 75 ? -4.048 -7.403 20.720 1.00 83.00 75 LYS A C 1
ATOM 591 O O . LYS A 1 75 ? -2.872 -7.408 21.088 1.00 83.00 75 LYS A O 1
ATOM 596 N N . LYS A 1 76 ? -4.405 -7.562 19.437 1.00 85.00 76 LYS A N 1
ATOM 597 C CA . LYS A 1 76 ? -3.445 -7.645 18.319 1.00 85.00 76 LYS A CA 1
ATOM 598 C C . LYS A 1 76 ? -2.681 -6.323 18.162 1.00 85.00 76 LYS A C 1
ATOM 600 O O . LYS A 1 76 ? -1.453 -6.346 18.115 1.00 85.00 76 LYS A O 1
ATOM 605 N N . LEU A 1 77 ? -3.383 -5.188 18.188 1.00 81.56 77 LEU A N 1
ATOM 606 C CA . LEU A 1 77 ? -2.790 -3.850 18.100 1.00 81.56 77 LEU A CA 1
ATOM 607 C C . LEU A 1 77 ? -1.860 -3.547 19.278 1.00 81.56 77 LEU A C 1
ATOM 609 O O . LEU A 1 77 ? -0.747 -3.079 19.058 1.00 81.56 77 LEU A O 1
ATOM 613 N N . THR A 1 78 ? -2.250 -3.870 20.514 1.00 82.38 78 THR A N 1
ATOM 614 C CA . THR A 1 78 ? -1.381 -3.673 21.687 1.00 82.38 78 THR A CA 1
ATOM 615 C C . THR A 1 78 ? -0.106 -4.512 21.597 1.00 82.38 78 THR A C 1
ATOM 617 O O . THR A 1 78 ? 0.976 -4.011 21.895 1.00 82.38 78 THR A O 1
ATOM 620 N N . ASN A 1 79 ? -0.198 -5.770 21.146 1.00 84.44 79 ASN A N 1
ATOM 621 C CA . ASN A 1 79 ? 0.982 -6.621 20.951 1.00 84.44 79 ASN A CA 1
ATOM 622 C C . ASN A 1 79 ? 1.911 -6.058 19.866 1.00 84.44 79 ASN A C 1
ATOM 624 O O . ASN A 1 79 ? 3.123 -5.997 20.065 1.00 84.44 79 ASN A O 1
ATOM 628 N N . LEU A 1 80 ? 1.334 -5.606 18.750 1.00 82.25 80 LEU A N 1
ATOM 629 C CA . LEU A 1 80 ? 2.076 -5.001 17.651 1.00 82.25 80 LEU A CA 1
ATOM 630 C C . LEU A 1 80 ? 2.790 -3.721 18.107 1.00 82.25 80 LEU A C 1
ATOM 632 O O . LEU A 1 80 ? 3.998 -3.604 17.928 1.00 82.25 80 LEU A O 1
ATOM 636 N N . ARG A 1 81 ? 2.079 -2.803 18.773 1.00 80.81 81 ARG A N 1
ATOM 637 C CA . ARG A 1 81 ? 2.657 -1.563 19.317 1.00 80.81 81 ARG A CA 1
ATOM 638 C C . ARG A 1 81 ? 3.765 -1.844 20.336 1.00 80.81 81 ARG A C 1
ATOM 640 O O . ARG A 1 81 ? 4.774 -1.148 20.331 1.00 80.81 81 ARG A O 1
ATOM 647 N N . ALA A 1 82 ? 3.619 -2.870 21.176 1.00 80.94 82 ALA A N 1
ATOM 648 C CA . ALA A 1 82 ? 4.657 -3.261 22.131 1.00 80.94 82 ALA A CA 1
ATOM 649 C C . ALA A 1 82 ? 5.941 -3.746 21.435 1.00 80.94 82 ALA A C 1
ATOM 651 O O . ALA A 1 82 ? 7.030 -3.313 21.805 1.00 80.94 82 ALA A O 1
ATOM 652 N N . LYS A 1 83 ? 5.819 -4.585 20.395 1.00 81.81 83 LYS A N 1
ATOM 653 C CA . LYS A 1 83 ? 6.968 -5.055 19.601 1.00 81.81 83 LYS A CA 1
ATOM 654 C C . LYS A 1 83 ? 7.634 -3.926 18.814 1.00 81.81 83 LYS A C 1
ATOM 656 O O . LYS A 1 83 ? 8.851 -3.818 18.810 1.00 81.81 83 LYS A O 1
ATOM 661 N N . LEU A 1 84 ? 6.846 -3.036 18.213 1.00 74.50 84 LEU A N 1
ATOM 662 C CA . LEU A 1 84 ? 7.377 -1.914 17.433 1.00 74.50 84 LEU A CA 1
ATOM 663 C C . LEU A 1 84 ? 8.108 -0.880 18.305 1.00 74.50 84 LEU A C 1
ATOM 665 O O . LEU A 1 84 ? 9.128 -0.347 17.876 1.00 74.50 84 LEU A O 1
ATOM 669 N N . LYS A 1 85 ? 7.643 -0.642 19.545 1.00 74.00 85 LYS A N 1
ATOM 670 C CA . LYS A 1 85 ? 8.366 0.186 20.531 1.00 74.00 85 LYS A CA 1
ATOM 671 C C . LYS A 1 85 ? 9.738 -0.397 20.873 1.00 74.00 85 LYS A C 1
ATOM 673 O O . LYS A 1 85 ? 10.678 0.362 21.079 1.00 74.00 85 LYS A O 1
ATOM 678 N N . GLN A 1 86 ? 9.854 -1.724 20.921 1.00 75.19 86 GLN A N 1
ATOM 679 C CA . GLN A 1 86 ? 11.121 -2.405 21.179 1.00 75.19 86 GLN A CA 1
ATOM 680 C C . GLN A 1 86 ? 12.100 -2.276 20.002 1.00 75.19 86 GLN A C 1
ATOM 682 O O . GLN A 1 86 ? 13.299 -2.144 20.223 1.00 75.19 86 GLN A O 1
ATOM 687 N N . GLU A 1 87 ? 11.595 -2.279 18.767 1.00 68.44 87 GLU A N 1
ATOM 688 C CA . GLU A 1 87 ? 12.413 -2.236 17.546 1.00 68.44 87 GLU A CA 1
ATOM 689 C C . GLU A 1 87 ? 12.673 -0.814 17.010 1.00 68.44 87 GLU A C 1
ATOM 691 O O . GLU A 1 87 ? 13.283 -0.660 15.957 1.00 68.44 87 GLU A O 1
ATOM 696 N N . SER A 1 88 ? 12.251 0.240 17.727 1.00 55.00 88 SER A N 1
ATOM 697 C CA . SER A 1 88 ? 12.393 1.649 17.307 1.00 55.00 88 SER A CA 1
ATOM 698 C C . SER A 1 88 ? 11.878 1.909 15.880 1.00 55.00 88 SER A C 1
ATOM 700 O O . SER A 1 88 ? 12.411 2.721 15.123 1.00 55.00 88 SER A O 1
ATOM 702 N N . VAL A 1 89 ? 10.822 1.193 15.490 1.00 55.53 89 VAL A N 1
ATOM 703 C CA . VAL A 1 89 ? 10.192 1.368 14.182 1.00 55.53 89 VAL A CA 1
ATOM 704 C C . VAL A 1 89 ? 9.244 2.554 14.267 1.00 55.53 89 VAL A C 1
ATOM 706 O O . VAL A 1 89 ? 8.406 2.645 15.165 1.00 55.53 89 VAL A O 1
ATOM 709 N N . ARG A 1 90 ? 9.369 3.467 13.305 1.00 50.47 90 ARG A N 1
ATOM 710 C CA . ARG A 1 90 ? 8.595 4.704 13.204 1.00 50.47 90 ARG A CA 1
ATOM 711 C C . ARG A 1 90 ? 7.155 4.428 12.754 1.00 50.47 90 ARG A C 1
ATOM 713 O O . ARG A 1 90 ? 6.757 4.741 11.639 1.00 50.47 90 ARG A O 1
ATOM 720 N N . VAL A 1 91 ? 6.377 3.824 13.643 1.00 54.31 91 VAL A N 1
ATOM 721 C CA . VAL A 1 91 ? 4.913 3.797 13.595 1.00 54.31 91 VAL A CA 1
ATOM 722 C C . VAL A 1 91 ? 4.422 4.742 14.685 1.00 54.31 91 VAL A C 1
ATOM 724 O O . VAL A 1 91 ? 4.968 4.759 15.787 1.00 54.31 91 VAL A O 1
ATOM 727 N N . THR A 1 92 ? 3.428 5.566 14.365 1.00 59.41 92 THR A N 1
ATOM 728 C CA . THR A 1 92 ? 2.750 6.469 15.302 1.00 59.41 92 THR A CA 1
ATOM 729 C C . THR A 1 92 ? 2.437 5.743 16.611 1.00 59.41 92 THR A C 1
ATOM 731 O O . THR A 1 92 ? 1.741 4.730 16.615 1.00 59.41 92 THR A O 1
ATOM 734 N N . ALA A 1 93 ? 2.993 6.228 17.726 1.00 60.88 93 ALA A N 1
ATOM 735 C CA . ALA A 1 93 ? 2.935 5.528 19.011 1.00 60.88 93 ALA A CA 1
ATOM 736 C C . ALA A 1 93 ? 1.492 5.274 19.488 1.00 60.88 93 ALA A C 1
ATOM 738 O O . ALA A 1 93 ? 1.230 4.242 20.113 1.00 60.88 93 ALA A O 1
ATOM 739 N N . ASP A 1 94 ? 0.572 6.175 19.117 1.00 67.00 94 ASP A N 1
ATOM 740 C CA . ASP A 1 94 ? -0.800 6.213 19.632 1.00 67.00 94 ASP A CA 1
ATOM 741 C C . ASP A 1 94 ? -1.886 6.137 18.542 1.00 67.00 94 ASP A C 1
ATOM 743 O O . ASP A 1 94 ? -3.042 5.849 18.850 1.00 67.00 94 ASP A O 1
ATOM 747 N N . SER A 1 95 ? -1.531 6.301 17.265 1.00 70.62 95 SER A N 1
ATOM 748 C CA . SER A 1 95 ? -2.464 6.220 16.132 1.00 70.62 95 SER A CA 1
ATOM 749 C C . SER A 1 95 ? -1.970 5.250 15.061 1.00 70.62 95 SER A C 1
ATOM 751 O O . SER A 1 95 ? -0.794 4.900 15.003 1.00 70.62 95 SER A O 1
ATOM 753 N N . ALA A 1 96 ? -2.867 4.745 14.224 1.00 81.62 96 ALA A N 1
ATOM 754 C CA . ALA A 1 96 ? -2.506 3.967 13.044 1.00 81.62 96 ALA A CA 1
ATOM 755 C C . ALA A 1 96 ? -3.359 4.417 11.860 1.00 81.62 96 ALA A C 1
ATOM 757 O O . ALA A 1 96 ? -4.507 4.808 12.048 1.00 81.62 96 ALA A O 1
ATOM 758 N N . PHE A 1 97 ? -2.808 4.342 10.651 1.00 86.31 97 PHE A N 1
ATOM 759 C CA . PHE A 1 97 ? -3.531 4.658 9.422 1.00 86.31 97 PHE A CA 1
ATOM 760 C C . PHE A 1 97 ? -3.828 3.370 8.656 1.00 86.31 97 PHE A C 1
ATOM 762 O O . PHE A 1 97 ? -2.931 2.552 8.447 1.00 86.31 97 PHE A O 1
ATOM 769 N N . LEU A 1 98 ? -5.079 3.196 8.239 1.00 87.00 98 LEU A N 1
ATOM 770 C CA . LEU A 1 98 ? -5.520 2.130 7.347 1.00 87.00 98 LEU A CA 1
ATOM 771 C C . LEU A 1 98 ? -5.867 2.744 5.990 1.00 87.00 98 LEU A C 1
ATOM 773 O O . LEU A 1 98 ? -6.842 3.483 5.883 1.00 87.00 98 LEU A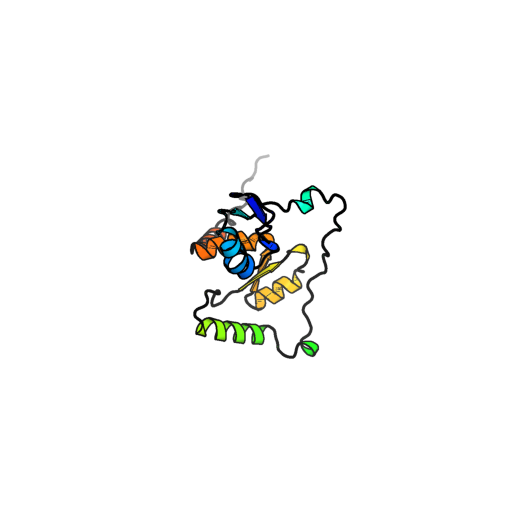 O 1
ATOM 777 N N . TYR A 1 99 ? -5.081 2.429 4.962 1.00 89.25 99 TYR A N 1
ATOM 778 C CA . TYR A 1 99 ? -5.321 2.884 3.592 1.00 89.25 99 TYR A CA 1
ATOM 779 C C . TYR A 1 99 ? -6.187 1.862 2.855 1.00 89.25 99 TYR A C 1
ATOM 781 O O . TYR A 1 99 ? -5.774 0.720 2.651 1.00 89.25 99 TYR A O 1
ATOM 789 N N . VAL A 1 100 ? -7.397 2.258 2.474 1.00 88.94 100 VAL A N 1
ATOM 790 C CA . VAL A 1 100 ? -8.365 1.414 1.763 1.00 88.94 100 VAL A CA 1
ATOM 791 C C . VAL A 1 100 ? -9.272 2.304 0.917 1.00 88.94 100 VAL A C 1
ATOM 793 O O . VAL A 1 100 ? -9.411 3.494 1.187 1.00 88.94 100 VAL A O 1
ATOM 796 N N . ASP A 1 101 ? -9.884 1.746 -0.124 1.00 87.38 101 ASP A N 1
ATOM 797 C CA . ASP A 1 101 ? -10.931 2.455 -0.862 1.00 87.38 101 ASP A CA 1
ATOM 798 C C . ASP A 1 101 ? -12.100 2.746 0.089 1.00 87.38 101 ASP A C 1
ATOM 800 O O . ASP A 1 101 ? -12.750 1.821 0.597 1.00 87.38 101 ASP A O 1
ATOM 804 N N . LYS A 1 102 ? -12.359 4.031 0.349 1.00 85.81 102 LYS A N 1
ATOM 805 C CA . LYS A 1 102 ? -13.378 4.457 1.316 1.00 85.81 102 LYS A CA 1
ATOM 806 C C . LYS A 1 102 ? -14.772 3.971 0.950 1.00 85.81 102 LYS A C 1
ATOM 808 O O . LYS A 1 102 ? -15.582 3.754 1.843 1.00 85.81 102 LYS A O 1
ATOM 813 N N . LYS A 1 103 ? -15.056 3.725 -0.332 1.00 86.69 103 LYS A N 1
ATOM 814 C CA . LYS A 1 103 ? -16.356 3.195 -0.766 1.00 86.69 103 LYS A CA 1
ATOM 815 C C . LYS A 1 103 ? -16.590 1.763 -0.280 1.00 86.69 103 LYS A C 1
ATOM 817 O O . LYS A 1 103 ? -17.736 1.327 -0.234 1.00 86.69 103 LYS A O 1
ATOM 822 N N . LYS A 1 104 ? -15.531 1.025 0.079 1.00 86.81 104 LYS A N 1
ATOM 823 C CA . LYS A 1 104 ? -15.642 -0.321 0.665 1.00 86.81 104 LYS A CA 1
ATOM 824 C C . LYS A 1 104 ? -15.909 -0.291 2.169 1.00 86.81 104 LYS A C 1
ATOM 826 O O . LYS A 1 104 ? -16.251 -1.324 2.736 1.00 86.81 104 LYS A O 1
ATOM 831 N N . VAL A 1 105 ? -15.736 0.853 2.829 1.00 86.94 105 VAL A N 1
ATOM 832 C CA . VAL A 1 105 ? -15.851 0.981 4.284 1.00 86.94 105 VAL A CA 1
ATOM 833 C C . VAL A 1 105 ? -17.180 1.644 4.632 1.00 86.94 105 VAL A C 1
ATOM 835 O O . VAL A 1 105 ? -17.444 2.776 4.241 1.00 86.94 105 VAL A O 1
ATOM 838 N N . SER A 1 106 ? -18.026 0.941 5.388 1.00 88.31 106 SER A N 1
ATOM 839 C CA . SER A 1 106 ? -19.258 1.521 5.931 1.00 88.31 106 SER A CA 1
ATOM 840 C C . SER A 1 106 ? -18.964 2.500 7.075 1.00 88.31 106 SER A C 1
ATOM 842 O O . SER A 1 106 ? -17.906 2.437 7.707 1.00 88.31 106 SER A O 1
ATOM 844 N N . SER A 1 107 ? -19.921 3.379 7.390 1.00 86.62 107 SER A N 1
ATOM 845 C CA . SER A 1 107 ? -19.822 4.298 8.535 1.00 86.62 107 SER A CA 1
ATOM 846 C C . SER A 1 107 ? -19.578 3.554 9.851 1.00 86.62 107 SER A C 1
ATOM 848 O O . SER A 1 107 ? -18.670 3.915 10.594 1.00 86.62 107 SER A O 1
ATOM 850 N N . GLU A 1 108 ? -20.304 2.458 10.080 1.00 86.88 108 GLU A N 1
ATOM 851 C CA . GLU A 1 108 ? -20.151 1.593 11.256 1.00 86.88 108 GLU A CA 1
ATOM 852 C C . GLU A 1 108 ? -18.720 1.045 11.385 1.00 86.88 108 GLU A C 1
ATOM 854 O O . GLU A 1 108 ? -18.103 1.108 12.448 1.00 86.88 108 GLU A O 1
ATOM 859 N N . THR A 1 109 ? -18.147 0.569 10.276 1.00 85.44 109 THR A N 1
ATOM 860 C CA . THR A 1 109 ? -16.779 0.033 10.249 1.00 85.44 109 THR A CA 1
ATOM 861 C C . THR A 1 109 ? -15.743 1.132 10.502 1.00 85.44 109 THR A C 1
ATOM 863 O O . THR A 1 109 ? -14.756 0.919 11.209 1.00 85.44 109 THR A O 1
ATOM 866 N N . SER A 1 110 ? -15.971 2.333 9.966 1.00 86.44 110 SER A N 1
ATOM 867 C CA . SER A 1 110 ? -15.103 3.486 10.211 1.00 86.44 110 SER A CA 1
ATOM 868 C C . SER A 1 110 ? -15.137 3.930 11.677 1.00 86.44 110 SER A C 1
ATOM 870 O O . SER A 1 110 ? -14.095 4.277 12.234 1.00 86.44 110 SER A O 1
ATOM 872 N N . GLU A 1 111 ? -16.307 3.922 12.316 1.00 88.62 111 GLU A N 1
ATOM 873 C CA . GLU A 1 111 ? -16.455 4.234 13.742 1.00 88.62 111 GLU A CA 1
ATOM 874 C C . GLU A 1 111 ? -15.781 3.180 14.622 1.00 88.62 111 GLU A C 1
ATOM 876 O O . GLU A 1 111 ? -15.056 3.533 15.556 1.00 88.62 111 GLU A O 1
ATOM 881 N N . TYR A 1 112 ? -15.932 1.899 14.272 1.00 86.56 112 TYR A N 1
ATOM 882 C CA . TYR A 1 112 ? -15.232 0.797 14.930 1.00 86.56 112 TYR A CA 1
ATOM 883 C C . TYR A 1 112 ? -13.709 0.993 14.899 1.00 86.56 112 TYR A C 1
ATOM 885 O O . TYR A 1 112 ? -13.049 0.912 15.937 1.00 86.56 112 TYR A O 1
ATOM 893 N N . PHE A 1 113 ? -13.137 1.320 13.734 1.00 86.31 113 PHE A N 1
ATOM 894 C CA . PHE A 1 113 ? -11.704 1.601 13.614 1.00 86.31 113 PHE A CA 1
ATOM 895 C C . PHE A 1 113 ? -11.280 2.845 14.398 1.00 86.31 113 PHE A C 1
ATOM 897 O O . PHE A 1 113 ? -10.265 2.806 15.101 1.00 86.31 113 PHE A O 1
ATOM 904 N N . LYS A 1 114 ? -12.085 3.912 14.371 1.00 86.00 114 LYS A N 1
ATOM 905 C CA . LYS A 1 114 ? -11.821 5.135 15.139 1.00 86.00 114 LYS A CA 1
ATOM 906 C C . LYS A 1 114 ? -11.787 4.863 16.645 1.00 86.00 114 LYS A C 1
ATOM 908 O O . LYS A 1 114 ? -10.885 5.351 17.323 1.00 86.00 114 LYS A O 1
ATOM 913 N N . GLY A 1 115 ? -12.691 4.025 17.158 1.00 84.25 115 GLY A N 1
ATOM 914 C CA . GLY A 1 115 ? -12.689 3.571 18.555 1.00 84.25 115 GLY A CA 1
ATOM 915 C C . GLY A 1 115 ? -11.434 2.779 18.952 1.00 84.25 115 GLY A C 1
ATOM 916 O O . GLY A 1 115 ? -11.073 2.733 20.126 1.00 84.25 115 GLY A O 1
ATOM 917 N N . LEU A 1 116 ? -10.723 2.202 17.979 1.00 82.56 116 LEU A N 1
ATOM 918 C CA . LEU A 1 116 ? -9.449 1.501 18.171 1.00 82.56 116 LEU A CA 1
ATOM 919 C C . LEU A 1 116 ? -8.214 2.403 17.978 1.00 82.56 116 LEU A C 1
ATOM 921 O O . LEU A 1 116 ? -7.079 1.927 18.094 1.00 82.56 116 LEU A O 1
ATOM 925 N N . GLY A 1 117 ? -8.411 3.692 17.682 1.00 82.50 117 GLY A N 1
ATOM 926 C CA . GLY A 1 117 ? -7.332 4.620 17.337 1.00 82.50 117 GLY A CA 1
ATOM 927 C C . GLY A 1 117 ? -6.721 4.341 15.961 1.00 82.50 117 GLY A C 1
ATOM 928 O O . GLY A 1 117 ? -5.521 4.554 15.766 1.00 82.50 117 GLY A O 1
ATOM 929 N N . VAL A 1 118 ? -7.522 3.807 15.033 1.00 85.62 118 VAL A N 1
ATOM 930 C CA . VAL A 1 118 ? -7.163 3.588 13.628 1.00 85.62 118 VAL A CA 1
ATOM 931 C C . VAL A 1 118 ? -7.967 4.553 12.757 1.00 85.62 118 VAL A C 1
ATOM 933 O O . VAL A 1 118 ? -9.194 4.563 12.797 1.00 85.62 118 VAL A O 1
ATOM 936 N N . GLU A 1 119 ? -7.280 5.363 11.962 1.00 86.62 119 GLU A N 1
ATOM 937 C CA . GLU A 1 119 ? -7.890 6.296 11.017 1.00 86.62 119 GLU A CA 1
ATOM 938 C C . GLU A 1 119 ? -7.894 5.696 9.608 1.00 86.62 119 GLU A C 1
ATOM 940 O O . GLU A 1 119 ? -6.879 5.183 9.135 1.00 86.62 119 GLU A O 1
ATOM 945 N N . VAL A 1 120 ? -9.043 5.763 8.935 1.00 88.62 120 VAL A N 1
ATOM 946 C CA . VAL A 1 120 ? -9.219 5.251 7.572 1.00 88.62 120 VAL A CA 1
ATOM 947 C C . VAL A 1 120 ? -8.904 6.352 6.557 1.00 88.62 120 VAL A C 1
ATOM 949 O O . VAL A 1 120 ? -9.538 7.409 6.553 1.00 88.62 120 VAL A O 1
ATOM 952 N N . LYS A 1 121 ? -7.950 6.089 5.663 1.00 90.12 121 LYS A N 1
ATOM 953 C CA . LYS A 1 121 ? -7.518 6.985 4.581 1.00 90.12 121 LYS A CA 1
ATOM 954 C C . LYS A 1 121 ? -7.733 6.351 3.216 1.00 90.12 121 LYS A C 1
ATOM 956 O O . LYS A 1 121 ? -7.887 5.136 3.115 1.00 90.12 121 LYS A O 1
ATOM 961 N N . GLU A 1 122 ? -7.756 7.188 2.182 1.00 90.19 122 GLU A N 1
ATOM 962 C CA . GLU A 1 122 ? -7.937 6.714 0.812 1.00 90.19 122 GLU A CA 1
ATOM 963 C C . GLU A 1 122 ? -6.716 5.904 0.377 1.00 90.19 122 GLU A C 1
ATOM 965 O O . GLU A 1 122 ? -5.580 6.274 0.676 1.00 90.19 122 GLU A O 1
ATOM 970 N N . TYR A 1 123 ? -6.935 4.803 -0.344 1.00 87.25 123 TYR A N 1
ATOM 971 C CA . TYR A 1 123 ? -5.844 3.940 -0.807 1.00 87.25 123 TYR A CA 1
ATOM 972 C C . TYR A 1 123 ? -4.769 4.713 -1.590 1.00 87.25 123 TYR A C 1
ATOM 974 O O . TYR A 1 123 ? -3.578 4.443 -1.450 1.00 87.25 123 TYR A O 1
ATOM 982 N N . THR A 1 124 ? -5.178 5.714 -2.371 1.00 88.50 124 THR A N 1
ATOM 983 C CA . THR A 1 124 ? -4.281 6.534 -3.195 1.00 88.50 124 THR A CA 1
ATOM 984 C C . THR A 1 124 ? -3.330 7.417 -2.390 1.00 88.50 124 THR A C 1
ATOM 986 O O . THR A 1 124 ? -2.277 7.790 -2.904 1.00 88.50 124 THR A O 1
ATOM 989 N N . ASP A 1 125 ? -3.651 7.716 -1.130 1.00 88.56 125 ASP A N 1
ATOM 990 C CA . ASP A 1 125 ? -2.878 8.645 -0.296 1.00 88.56 125 ASP A CA 1
ATOM 991 C C . ASP A 1 125 ? -1.624 7.988 0.307 1.00 88.56 125 ASP A C 1
ATOM 993 O O . ASP A 1 125 ? -0.772 8.665 0.885 1.00 88.56 125 ASP A O 1
ATOM 997 N N . VAL A 1 126 ? -1.474 6.664 0.174 1.00 88.62 126 VAL A N 1
ATOM 998 C CA . VAL A 1 126 ? -0.383 5.911 0.810 1.00 88.62 126 VAL A CA 1
ATOM 999 C C . VAL A 1 126 ? 0.999 6.402 0.377 1.00 88.62 126 VAL A C 1
ATOM 1001 O O . VAL A 1 126 ? 1.885 6.559 1.215 1.00 88.62 126 VAL A O 1
ATOM 1004 N N . ILE A 1 127 ? 1.199 6.688 -0.914 1.00 85.62 127 ILE A N 1
ATOM 1005 C CA . ILE A 1 127 ? 2.505 7.132 -1.421 1.00 85.62 127 ILE A CA 1
ATOM 1006 C C . ILE A 1 127 ? 2.823 8.545 -0.928 1.00 85.62 127 ILE A C 1
ATOM 1008 O O . ILE A 1 127 ? 3.942 8.791 -0.473 1.00 85.62 127 ILE A O 1
ATOM 1012 N N . SER A 1 128 ? 1.857 9.465 -0.996 1.00 86.94 128 SER A N 1
ATOM 1013 C CA . SER A 1 128 ? 2.052 10.842 -0.535 1.00 86.94 128 SER A CA 1
ATOM 1014 C C . SER A 1 128 ? 2.340 10.889 0.960 1.00 86.94 128 SER A C 1
ATOM 1016 O O . SER A 1 128 ? 3.271 11.570 1.384 1.00 86.94 128 SER A O 1
ATOM 1018 N N . ASP A 1 129 ? 1.612 10.110 1.757 1.00 85.94 129 ASP A N 1
ATOM 1019 C CA . ASP A 1 129 ? 1.793 10.083 3.203 1.00 85.94 129 ASP A CA 1
ATOM 1020 C C . ASP A 1 129 ? 3.131 9.442 3.585 1.00 85.94 129 ASP A C 1
ATOM 1022 O O . ASP A 1 129 ? 3.848 9.963 4.438 1.00 85.94 129 ASP A O 1
ATOM 1026 N N . VAL A 1 130 ? 3.548 8.360 2.922 1.00 85.06 130 VAL A N 1
ATOM 1027 C CA . VAL A 1 130 ? 4.878 7.773 3.159 1.00 85.06 130 VAL A CA 1
ATOM 1028 C C . VAL A 1 130 ? 5.996 8.756 2.796 1.00 85.06 130 VAL A C 1
ATOM 1030 O O . VAL A 1 130 ? 6.973 8.860 3.541 1.00 85.06 130 VAL A O 1
ATOM 1033 N N . ALA A 1 131 ? 5.849 9.527 1.715 1.00 84.88 131 ALA A N 1
ATOM 1034 C CA . ALA A 1 131 ? 6.804 10.578 1.365 1.00 84.88 131 ALA A CA 1
ATOM 1035 C C . ALA A 1 131 ? 6.860 11.679 2.441 1.00 84.88 131 ALA A C 1
ATOM 1037 O O . ALA A 1 131 ? 7.944 12.055 2.888 1.00 84.88 131 ALA A O 1
ATOM 1038 N N . LEU A 1 132 ? 5.705 12.136 2.936 1.00 84.75 132 LEU A N 1
ATOM 1039 C CA . LEU A 1 132 ? 5.626 13.116 4.025 1.00 84.75 132 LEU A CA 1
ATOM 1040 C C . LEU A 1 132 ? 6.190 12.579 5.347 1.00 84.75 132 LEU A C 1
ATOM 1042 O O . LEU A 1 132 ? 6.773 13.343 6.120 1.00 84.75 132 LEU A O 1
ATOM 1046 N N . LEU A 1 133 ? 6.047 11.277 5.620 1.00 81.38 133 LEU A N 1
ATOM 1047 C CA . LEU A 1 133 ? 6.695 10.629 6.760 1.00 81.38 133 LEU A CA 1
ATOM 1048 C C . LEU A 1 133 ? 8.209 10.655 6.592 1.00 81.38 133 LEU A C 1
ATOM 1050 O O . LEU A 1 133 ? 8.899 11.066 7.519 1.00 81.38 133 LEU A O 1
ATOM 1054 N N . ALA A 1 134 ? 8.736 10.291 5.426 1.00 79.62 134 ALA A N 1
ATOM 1055 C CA . ALA A 1 134 ? 10.173 10.357 5.174 1.00 79.62 134 ALA A CA 1
ATOM 1056 C C . ALA A 1 134 ? 10.733 11.781 5.366 1.00 79.62 134 ALA A C 1
ATOM 1058 O O . ALA A 1 134 ? 11.851 11.934 5.850 1.00 79.62 134 ALA A O 1
ATOM 1059 N N . SER A 1 135 ? 9.939 12.812 5.061 1.00 80.56 135 SER A N 1
ATOM 1060 C CA . SER A 1 135 ? 10.306 14.226 5.233 1.00 80.56 135 SER A CA 1
ATOM 1061 C C . SER A 1 135 ? 9.945 14.840 6.596 1.00 80.56 135 SER A C 1
ATOM 1063 O O . SER A 1 135 ? 10.119 16.041 6.775 1.00 80.56 135 SER A O 1
ATOM 1065 N N . GLU A 1 136 ? 9.414 14.062 7.547 1.00 75.19 136 GLU A N 1
ATOM 1066 C CA . GLU A 1 136 ? 8.953 14.535 8.875 1.00 75.19 136 GLU A CA 1
ATOM 1067 C C . GLU A 1 136 ? 7.812 15.570 8.857 1.00 75.19 136 GLU A C 1
ATOM 1069 O O . GLU A 1 136 ? 7.418 16.086 9.899 1.00 75.19 136 GLU A O 1
ATOM 1074 N N . GLN A 1 137 ? 7.210 15.816 7.694 1.00 72.44 137 GLN A N 1
ATOM 1075 C CA . GLN A 1 137 ? 6.160 16.822 7.496 1.00 72.44 137 GLN A CA 1
ATOM 1076 C C . GLN A 1 137 ? 4.743 16.268 7.641 1.00 72.44 137 GLN A C 1
ATOM 1078 O O . GLN A 1 137 ? 3.773 17.020 7.570 1.00 72.44 137 GLN A O 1
ATOM 1083 N N . LEU A 1 138 ? 4.591 14.955 7.833 1.00 69.12 138 LEU A N 1
ATOM 1084 C CA . LEU A 1 138 ? 3.257 14.370 7.898 1.00 69.12 138 LEU A CA 1
ATOM 1085 C C . LEU A 1 138 ? 2.437 15.019 9.027 1.00 69.12 138 LEU A C 1
ATOM 1087 O O . LEU A 1 138 ? 1.355 15.518 8.757 1.00 69.12 138 LEU A O 1
ATOM 1091 N N . PHE A 1 139 ? 2.964 15.131 10.251 1.00 65.38 139 PHE A N 1
ATOM 1092 C CA . PHE A 1 139 ? 2.212 15.659 11.404 1.00 65.38 139 PHE A CA 1
ATOM 1093 C C . PHE A 1 139 ? 1.980 17.174 11.386 1.00 65.38 139 PHE A C 1
ATOM 1095 O O . PHE A 1 139 ? 0.931 17.622 11.849 1.00 65.38 139 PHE A O 1
ATOM 1102 N N . SER A 1 140 ? 2.899 17.961 10.816 1.00 58.28 140 SER A N 1
ATOM 1103 C CA . SER A 1 140 ? 2.703 19.411 10.661 1.00 58.28 140 SER A CA 1
ATOM 1104 C C . SER A 1 140 ? 1.515 19.712 9.741 1.00 58.28 140 SER A C 1
ATOM 1106 O O . SER A 1 140 ? 0.738 20.625 10.016 1.00 58.28 140 SER A O 1
ATOM 1108 N N . SER A 1 141 ? 1.304 18.876 8.716 1.00 57.03 141 SER A N 1
ATOM 1109 C CA . SER A 1 141 ? 0.165 18.986 7.796 1.00 57.03 141 SER A CA 1
ATOM 1110 C C . SER A 1 141 ? -1.199 18.629 8.417 1.00 57.03 141 SER A C 1
ATOM 1112 O O . SER A 1 141 ? -2.231 19.070 7.910 1.00 57.03 141 SER A O 1
ATOM 1114 N N . PHE A 1 142 ? -1.231 17.876 9.528 1.00 56.41 142 PHE A N 1
ATOM 1115 C CA . PHE A 1 142 ? -2.475 17.599 10.267 1.00 56.41 142 PHE A CA 1
ATOM 1116 C C . PHE A 1 142 ? -2.880 18.760 11.172 1.00 56.41 142 PHE A C 1
ATOM 1118 O O . PHE A 1 142 ? -4.071 19.036 11.299 1.00 56.41 142 PHE A O 1
ATOM 1125 N N . SER A 1 143 ? -1.912 19.468 11.763 1.00 42.38 143 SER A N 1
ATOM 1126 C CA . SER A 1 143 ? -2.208 20.590 12.660 1.00 42.38 143 SER A CA 1
ATOM 1127 C C . SER A 1 143 ? -2.855 21.762 11.910 1.00 42.38 143 SER A C 1
ATOM 1129 O O . SER A 1 143 ? -3.773 22.388 12.431 1.00 42.38 143 SER A O 1
ATOM 1131 N N . SER A 1 144 ? -2.463 21.996 10.653 1.00 39.00 144 SER A N 1
ATOM 1132 C CA . SER A 1 144 ? -3.001 23.076 9.813 1.00 39.00 144 SER A CA 1
ATOM 1133 C C . SER A 1 144 ? -4.377 22.794 9.192 1.00 39.00 144 SER A C 1
ATOM 1135 O O . SER A 1 144 ? -5.032 23.725 8.733 1.00 39.00 144 SER A O 1
ATOM 1137 N N . LYS A 1 145 ? -4.864 21.543 9.194 1.00 41.47 145 LYS A N 1
ATOM 1138 C CA . LYS A 1 145 ? -6.214 21.198 8.698 1.00 41.47 145 LYS A CA 1
ATOM 1139 C C . LYS A 1 145 ? -7.321 21.316 9.751 1.00 41.47 145 LYS A C 1
ATOM 1141 O O . LYS A 1 145 ? -8.489 21.209 9.392 1.00 41.47 145 LYS A O 1
ATOM 1146 N N . SER A 1 146 ? -6.982 21.548 11.021 1.00 33.16 146 SER A N 1
ATOM 1147 C CA . SER A 1 146 ? -7.974 21.698 12.100 1.00 33.16 146 SER A CA 1
ATOM 1148 C C . SER A 1 146 ? -8.540 23.119 12.251 1.00 33.16 146 SER A C 1
ATOM 1150 O O . SER A 1 146 ? -9.506 23.311 12.984 1.00 33.16 146 SER A O 1
ATOM 1152 N N . GLU A 1 147 ? -7.999 24.098 11.517 1.00 31.64 147 GLU A N 1
ATOM 1153 C CA . GLU A 1 147 ? -8.288 25.527 11.724 1.00 31.64 147 GLU A CA 1
ATOM 1154 C C . GLU A 1 147 ? -8.990 26.206 10.528 1.00 31.64 147 GLU A C 1
ATOM 1156 O O . GLU A 1 147 ? -9.200 27.410 10.539 1.00 31.64 147 GLU A O 1
ATOM 1161 N N . ALA A 1 148 ? -9.406 25.447 9.501 1.00 33.78 148 ALA A N 1
ATOM 1162 C CA . ALA A 1 148 ? -10.006 25.993 8.271 1.00 33.78 148 ALA A CA 1
ATOM 1163 C C . ALA A 1 148 ? -11.523 25.735 8.101 1.00 33.78 148 ALA A C 1
ATOM 1165 O O . ALA A 1 148 ? -12.053 25.906 7.005 1.00 33.78 148 ALA A O 1
ATOM 1166 N N . THR A 1 149 ? -12.245 25.328 9.153 1.00 32.69 149 THR A N 1
ATOM 1167 C CA . THR A 1 149 ? -13.719 25.182 9.120 1.00 32.69 149 THR A CA 1
ATOM 1168 C C . THR A 1 149 ? -14.396 25.745 10.375 1.00 32.69 149 THR A C 1
ATOM 1170 O O . THR A 1 149 ? -15.127 25.046 11.071 1.00 32.69 149 THR A O 1
ATOM 1173 N N . LYS A 1 150 ? -14.118 27.011 10.675 1.00 33.53 150 LYS A N 1
ATOM 1174 C CA . LYS A 1 150 ? -15.006 28.008 11.300 1.00 33.53 150 LYS A CA 1
ATOM 1175 C C . LYS A 1 150 ? -14.553 29.299 10.611 1.00 33.53 150 LYS A C 1
ATOM 1177 O O . LYS A 1 150 ? -13.378 29.605 10.694 1.00 33.53 150 LYS A O 1
ATOM 1182 N N . ASP A 1 151 ? -15.258 29.801 9.603 1.00 30.88 151 ASP A N 1
ATOM 1183 C CA . ASP A 1 151 ? -16.319 30.782 9.803 1.00 30.88 151 ASP A CA 1
ATOM 1184 C C . ASP A 1 151 ? -17.322 30.759 8.633 1.00 30.88 151 ASP A C 1
ATOM 1186 O O . ASP A 1 151 ? -17.011 31.101 7.494 1.00 30.88 151 ASP A O 1
ATOM 1190 N N . MET A 1 152 ? -18.558 30.372 8.934 1.00 31.39 152 MET A N 1
ATOM 1191 C CA . MET A 1 152 ? -19.760 30.861 8.255 1.00 31.39 152 MET A CA 1
ATOM 1192 C C . MET A 1 152 ? -20.777 31.112 9.372 1.00 31.39 152 MET A C 1
ATOM 1194 O O . MET A 1 152 ? -21.713 30.343 9.576 1.00 31.39 152 MET A O 1
ATOM 1198 N N . GLU A 1 153 ? -20.532 32.156 10.166 1.00 31.17 153 GLU A N 1
ATOM 1199 C CA . GLU A 1 153 ? -21.607 32.803 10.914 1.00 31.17 153 GLU A CA 1
ATOM 1200 C C . GLU A 1 153 ? -22.450 33.578 9.899 1.00 31.17 153 GLU A C 1
ATOM 1202 O O . GLU A 1 153 ? -22.009 34.552 9.292 1.00 31.17 153 GLU A O 1
ATOM 1207 N N . ILE A 1 154 ? -23.661 33.076 9.663 1.00 32.31 154 ILE A N 1
ATOM 1208 C CA . ILE A 1 154 ? -24.729 33.840 9.032 1.00 32.31 154 ILE A CA 1
ATOM 1209 C C . ILE A 1 154 ? -25.196 34.832 10.096 1.00 32.31 154 ILE A C 1
ATOM 1211 O O . ILE A 1 154 ? -25.938 34.472 11.008 1.00 32.31 154 ILE A O 1
ATOM 1215 N N . ASP A 1 155 ? -24.714 36.065 9.984 1.00 32.66 155 ASP A N 1
ATOM 1216 C CA . ASP A 1 155 ? -25.312 37.222 10.635 1.00 32.66 155 ASP A CA 1
ATOM 1217 C C . ASP A 1 155 ? -26.638 37.523 9.926 1.00 32.66 155 ASP A C 1
ATOM 1219 O O . ASP A 1 155 ? -26.674 37.986 8.783 1.00 32.66 155 ASP A O 1
ATOM 1223 N N . SER A 1 156 ? -27.744 37.165 10.569 1.00 34.28 156 SER A N 1
ATOM 1224 C CA . SER A 1 156 ? -29.079 37.556 10.132 1.00 34.28 156 SER A CA 1
ATOM 1225 C C . SER A 1 156 ? -29.860 38.101 11.315 1.00 34.28 156 SER A C 1
ATOM 1227 O O . SER A 1 156 ? -30.812 37.479 11.784 1.00 34.28 156 SER A O 1
ATOM 1229 N N . ASP A 1 157 ? -29.464 39.278 11.782 1.00 37.38 157 ASP A N 1
ATOM 1230 C CA . ASP A 1 157 ? -30.362 40.120 12.557 1.00 37.38 157 ASP A CA 1
ATOM 1231 C C . ASP A 1 157 ? -30.128 41.593 12.224 1.00 37.38 157 ASP A C 1
ATOM 1233 O O . ASP A 1 157 ? -29.399 42.263 12.936 1.00 37.38 157 ASP A O 1
ATOM 1237 N N . GLN A 1 158 ? -30.715 42.077 11.117 1.00 39.94 158 GLN A N 1
ATOM 1238 C CA . GLN A 1 158 ? -31.272 43.435 10.978 1.00 39.94 158 GLN A CA 1
ATOM 1239 C C . GLN A 1 158 ? -32.179 43.511 9.739 1.00 39.94 158 GLN A C 1
ATOM 1241 O O . GLN A 1 158 ? -31.720 43.683 8.616 1.00 39.94 158 GLN A O 1
ATOM 1246 N N . THR A 1 159 ? -33.492 43.444 9.944 1.00 36.94 159 THR A N 1
ATOM 1247 C CA . THR A 1 159 ? -34.447 44.304 9.220 1.00 36.94 159 THR A CA 1
ATOM 1248 C C . THR A 1 159 ? -35.594 44.626 10.167 1.00 36.94 159 THR A C 1
ATOM 1250 O O . THR A 1 159 ? -36.641 43.985 10.187 1.00 36.94 159 THR A O 1
ATOM 1253 N N . ASP A 1 160 ? -35.354 45.635 10.999 1.00 42.56 160 ASP A N 1
ATOM 1254 C CA . ASP A 1 160 ? -36.390 46.319 11.752 1.00 42.56 160 ASP A CA 1
ATOM 1255 C C . ASP A 1 160 ? -37.073 47.330 10.807 1.00 42.56 160 ASP A C 1
ATOM 1257 O O . ASP A 1 160 ? -36.405 48.127 10.152 1.00 42.56 160 ASP A O 1
ATOM 1261 N N . ARG A 1 161 ? -38.406 47.248 10.730 1.00 41.50 161 ARG A N 1
ATOM 1262 C CA . ARG A 1 161 ? -39.374 48.333 10.471 1.00 41.50 161 ARG A CA 1
ATOM 1263 C C . ARG A 1 161 ? -39.032 49.404 9.418 1.00 41.50 161 ARG A C 1
ATOM 1265 O O . ARG A 1 161 ? -38.273 50.320 9.699 1.00 41.50 161 ARG A O 1
ATOM 1272 N N . LEU A 1 162 ? -39.819 49.448 8.337 1.00 40.91 162 LEU A N 1
ATOM 1273 C CA . LEU A 1 162 ? -40.537 50.660 7.897 1.00 40.91 162 LEU A CA 1
ATOM 1274 C C . LEU A 1 162 ? -41.624 50.293 6.855 1.00 40.91 162 LEU A C 1
ATOM 1276 O O . LEU A 1 162 ? -41.303 49.667 5.849 1.00 40.91 162 LEU A O 1
ATOM 1280 N N . CYS A 1 163 ? -42.854 50.773 7.103 1.00 38.81 163 CYS A N 1
ATOM 1281 C CA . CYS A 1 163 ? -44.088 50.704 6.289 1.00 38.81 163 CYS A CA 1
ATOM 1282 C C . CYS A 1 163 ? -44.892 49.394 6.274 1.00 38.81 163 CYS A C 1
ATOM 1284 O O . CYS A 1 163 ? -44.408 48.366 5.762 1.00 38.81 163 CYS A O 1
#

Foldseek 3Di:
DQPVDAQQAEAEDAPVVDDPCCVPVPVVVVNVVRNYHYDYDPDDPCVVVCPPDDDDDLAADDDDDPVPVVDDPLVVVVVVLVVCVVVVPPDDNQAAEDADQCSNYDPVNQVVCVVSRYHYHHNVCVVVLVVCVVVVNNVVVVVVVVPPPDDDDPPPDDDDDDD

Radius of gyration: 24.59 Å; chains: 1; bounding box: 71×68×48 Å

pLDDT: mean 75.47, std 17.21, range [30.88, 90.19]